Protein AF-A0A9Q4PVR9-F1 (afdb_monomer_lite)

Radius of gyration: 14.63 Å; chains: 1; bounding box: 35×24×40 Å

InterPro domains:
  IPR038071 UROD/MetE-like superfamily [G3DSA:3.20.20.210] (1-99)
  IPR038071 UROD/MetE-like superfamily [SSF51726] (26-85)

Secondary structure (DSSP, 8-state):
-EEE-HHHHHIIIIII-TT----GGGSSHHHHHHHHHHHHHHHHHHHHHTT----EEE--HHHHHH-HHHHHHHHHTT--HHHHHHHHHHHHHHTTS--

pLDDT: mean 92.24, std 9.14, range [42.84, 97.75]

Structure (mmCIF, N/CA/C/O backbone):
data_AF-A0A9Q4PVR9-F1
#
_entry.id   AF-A0A9Q4PVR9-F1
#
loop_
_atom_site.group_PDB
_atom_site.id
_atom_site.type_symbol
_atom_site.label_atom_id
_atom_site.label_alt_id
_atom_site.label_comp_id
_atom_site.label_asym_id
_atom_site.label_entity_id
_atom_site.label_seq_id
_atom_site.pdbx_PDB_ins_code
_atom_site.Cartn_x
_atom_site.Cartn_y
_atom_site.Cartn_z
_atom_site.occupancy
_atom_site.B_iso_or_equiv
_atom_site.auth_seq_id
_atom_site.auth_comp_id
_atom_site.auth_asym_id
_atom_site.auth_atom_id
_atom_site.pdbx_PDB_model_num
ATOM 1 N N . MET A 1 1 ? -11.635 11.861 9.341 1.00 93.69 1 MET A N 1
ATOM 2 C CA . MET A 1 1 ? -10.180 11.674 9.521 1.00 93.69 1 MET A CA 1
ATOM 3 C C . MET A 1 1 ? -9.587 11.289 8.181 1.00 93.69 1 MET A C 1
ATOM 5 O O . MET A 1 1 ? -10.248 10.549 7.464 1.00 93.69 1 MET A O 1
ATOM 9 N N . THR A 1 2 ? -8.389 11.771 7.854 1.00 96.31 2 THR A N 1
ATOM 10 C CA . THR A 1 2 ? -7.713 11.470 6.584 1.00 96.31 2 THR A CA 1
ATOM 11 C C . THR A 1 2 ? -6.311 10.956 6.865 1.00 96.31 2 THR A C 1
ATOM 13 O O . THR A 1 2 ? -5.594 11.560 7.661 1.00 96.31 2 THR A O 1
ATOM 16 N N . ILE A 1 3 ? -5.939 9.851 6.226 1.00 95.69 3 ILE A N 1
ATOM 17 C CA . ILE A 1 3 ? -4.603 9.251 6.296 1.00 95.69 3 ILE A CA 1
ATOM 18 C C . ILE A 1 3 ? -4.147 8.863 4.890 1.00 95.69 3 ILE A C 1
ATOM 20 O O . ILE A 1 3 ? -4.972 8.759 3.984 1.00 95.69 3 ILE A O 1
ATOM 24 N N . ALA A 1 4 ? -2.852 8.618 4.705 1.00 95.75 4 ALA A N 1
ATOM 25 C CA . ALA A 1 4 ? -2.363 8.027 3.465 1.00 95.75 4 ALA A CA 1
ATOM 26 C C . ALA A 1 4 ? -2.986 6.637 3.244 1.00 95.75 4 ALA A C 1
ATOM 28 O O . ALA A 1 4 ? -3.248 5.907 4.195 1.00 95.75 4 ALA A O 1
ATOM 29 N N . SER A 1 5 ? -3.221 6.271 1.988 1.00 95.62 5 SER A N 1
ATOM 30 C CA . SER A 1 5 ? -3.678 4.933 1.610 1.00 95.62 5 SER A CA 1
ATOM 31 C C . SER A 1 5 ? -2.589 3.873 1.825 1.00 95.62 5 SER A C 1
ATOM 33 O O . SER A 1 5 ? -1.392 4.152 1.720 1.00 95.62 5 SER A O 1
ATOM 35 N N . LEU A 1 6 ? -3.012 2.623 2.025 1.00 94.88 6 LEU A N 1
ATOM 36 C CA . LEU A 1 6 ? -2.163 1.426 2.076 1.00 94.88 6 LEU A CA 1
ATOM 37 C C . LEU A 1 6 ? -1.226 1.346 0.864 1.00 94.88 6 LEU A C 1
ATOM 39 O O . LEU A 1 6 ? -0.037 1.057 0.996 1.00 94.88 6 LEU A O 1
ATOM 43 N N . SER A 1 7 ? -1.756 1.678 -0.316 1.00 95.38 7 SER A N 1
ATOM 44 C CA . SER A 1 7 ? -1.011 1.746 -1.575 1.00 95.38 7 SER A CA 1
ATOM 45 C C . SER A 1 7 ? 0.174 2.699 -1.495 1.00 95.38 7 SER A C 1
ATOM 47 O O . SER A 1 7 ? 1.229 2.418 -2.055 1.00 95.38 7 SER A O 1
ATOM 49 N N . MET A 1 8 ? 0.027 3.825 -0.790 1.00 96.00 8 MET A N 1
ATOM 50 C CA . MET A 1 8 ? 1.088 4.823 -0.647 1.00 96.00 8 MET A CA 1
ATOM 51 C C . MET A 1 8 ? 2.210 4.323 0.260 1.00 96.00 8 MET A C 1
ATOM 53 O O . MET A 1 8 ? 3.380 4.589 -0.028 1.00 96.00 8 MET A O 1
ATOM 57 N N . LEU A 1 9 ? 1.863 3.559 1.303 1.00 94.31 9 LEU A N 1
ATOM 58 C CA . LEU A 1 9 ? 2.833 2.953 2.214 1.00 94.31 9 LEU A CA 1
ATOM 59 C C . LEU A 1 9 ? 3.716 1.915 1.511 1.00 94.31 9 LEU A C 1
ATOM 61 O O . LEU A 1 9 ? 4.875 1.775 1.878 1.00 94.31 9 LEU A O 1
ATOM 65 N N . HIS A 1 10 ? 3.213 1.242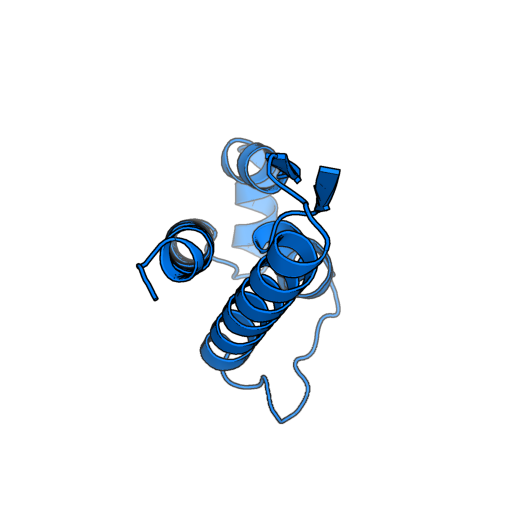 0.473 1.00 95.44 10 HIS A N 1
ATOM 66 C CA . HIS A 1 10 ? 4.024 0.364 -0.373 1.00 95.44 10 HIS A CA 1
ATOM 67 C C . HIS A 1 10 ? 4.704 1.119 -1.534 1.00 95.44 10 HIS A C 1
ATOM 69 O O . HIS A 1 10 ? 5.901 0.962 -1.774 1.00 95.44 10 HIS A O 1
ATOM 75 N N . LEU A 1 11 ? 3.974 1.979 -2.257 1.00 95.44 11 LEU A N 1
ATOM 76 C CA . LEU A 1 11 ? 4.466 2.654 -3.466 1.00 95.44 11 LEU A CA 1
ATOM 77 C C . LEU A 1 11 ? 5.730 3.464 -3.189 1.00 95.44 11 LEU A C 1
ATOM 79 O O . LEU A 1 11 ? 6.701 3.345 -3.932 1.00 95.44 11 LEU A O 1
ATOM 83 N N . ILE A 1 12 ? 5.722 4.302 -2.151 1.00 94.75 12 ILE A N 1
ATOM 84 C CA . ILE A 1 12 ? 6.832 5.224 -1.893 1.00 94.75 12 ILE A CA 1
ATOM 85 C C . ILE A 1 12 ? 8.130 4.458 -1.576 1.00 94.75 12 ILE A C 1
ATOM 87 O O . ILE A 1 12 ? 9.109 4.658 -2.304 1.00 94.75 12 ILE A O 1
ATOM 91 N N . PRO A 1 13 ? 8.178 3.590 -0.545 1.00 93.19 13 PRO A N 1
ATOM 92 C CA . PRO A 1 13 ? 9.426 2.955 -0.140 1.00 93.19 13 PRO A CA 1
ATOM 93 C C . PRO A 1 13 ? 9.812 1.736 -0.984 1.00 93.19 13 PRO A C 1
ATOM 95 O O . PRO A 1 13 ? 11.005 1.488 -1.104 1.00 93.19 13 PRO A O 1
ATOM 98 N N . CYS A 1 14 ? 8.865 0.992 -1.569 1.00 93.69 14 CYS A N 1
ATOM 99 C CA . CYS A 1 14 ? 9.164 -0.295 -2.219 1.00 93.69 14 CYS A CA 1
ATOM 100 C C . CYS A 1 14 ? 9.229 -0.207 -3.748 1.00 93.69 14 CYS A C 1
ATOM 102 O O . CYS A 1 14 ? 9.943 -0.976 -4.386 1.00 93.69 14 CYS A O 1
ATOM 104 N N . VAL A 1 15 ? 8.503 0.738 -4.356 1.00 93.88 15 VAL A N 1
ATOM 105 C CA . VAL A 1 15 ? 8.363 0.823 -5.821 1.00 93.88 15 VAL A CA 1
ATOM 106 C C . VAL A 1 15 ? 9.026 2.081 -6.376 1.00 93.88 15 VAL A C 1
ATOM 108 O O . VAL A 1 15 ? 9.790 2.024 -7.340 1.00 93.88 15 VAL A O 1
ATOM 111 N N . ARG A 1 16 ? 8.769 3.247 -5.782 1.00 94.00 16 ARG A N 1
ATOM 112 C CA . ARG A 1 16 ? 9.313 4.530 -6.241 1.00 94.00 16 ARG A CA 1
ATOM 113 C C . ARG A 1 16 ? 10.772 4.709 -5.831 1.00 94.00 16 ARG A C 1
ATOM 115 O O . ARG A 1 16 ? 11.547 5.259 -6.614 1.00 94.00 16 ARG A O 1
ATOM 122 N N . ALA A 1 17 ? 11.154 4.243 -4.643 1.00 93.94 17 ALA A N 1
ATOM 123 C CA . ALA A 1 17 ? 12.545 4.259 -4.212 1.00 93.94 17 ALA A CA 1
ATOM 124 C C . ALA A 1 17 ? 13.425 3.474 -5.198 1.00 93.94 17 ALA A C 1
ATOM 126 O O . ALA A 1 17 ? 13.098 2.358 -5.597 1.00 93.94 17 ALA A O 1
ATOM 127 N N . GLN A 1 18 ? 14.548 4.065 -5.606 1.00 90.75 18 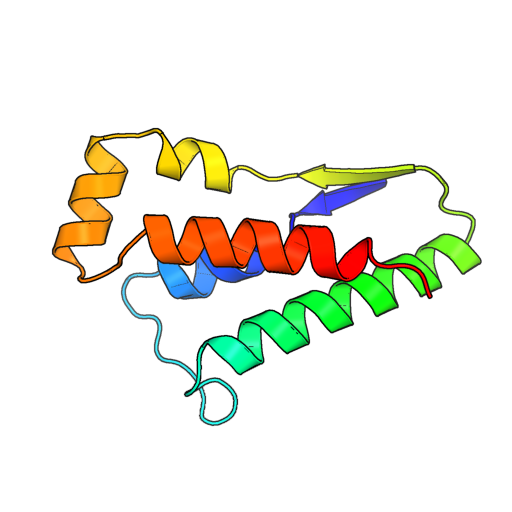GLN A N 1
ATOM 128 C CA . GLN A 1 18 ? 15.445 3.439 -6.585 1.00 90.75 18 GLN A CA 1
ATOM 129 C C . GLN A 1 18 ? 16.322 2.343 -5.971 1.00 90.75 18 GLN A C 1
ATOM 131 O O . GLN A 1 18 ? 16.704 1.419 -6.676 1.00 90.75 18 GLN A O 1
ATOM 136 N N . ASN A 1 19 ? 16.582 2.424 -4.662 1.00 90.81 19 ASN A 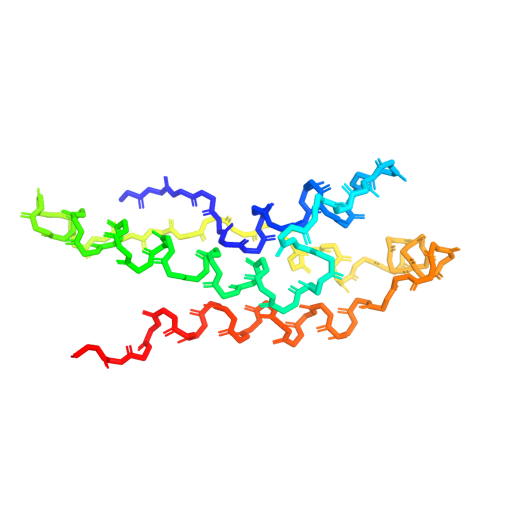N 1
ATOM 137 C CA . ASN A 1 19 ? 17.515 1.552 -3.944 1.00 90.81 19 ASN A CA 1
ATOM 138 C C . ASN A 1 19 ? 16.810 0.734 -2.850 1.00 90.81 19 ASN A C 1
ATOM 140 O O . ASN A 1 19 ? 17.389 0.472 -1.797 1.00 90.81 19 ASN A O 1
ATOM 144 N N . TYR A 1 20 ? 15.540 0.380 -3.059 1.00 89.75 20 TYR A N 1
ATOM 145 C CA . TYR A 1 20 ? 14.832 -0.489 -2.126 1.00 89.75 20 TYR A CA 1
ATOM 146 C C . TYR A 1 20 ? 15.441 -1.890 -2.147 1.00 89.75 20 TYR A C 1
ATOM 148 O O . TYR A 1 20 ? 15.589 -2.497 -3.205 1.00 89.75 20 TYR A O 1
ATOM 156 N N . THR A 1 21 ? 15.779 -2.399 -0.967 1.00 91.81 21 THR A N 1
ATOM 157 C CA . THR A 1 21 ? 16.137 -3.802 -0.762 1.00 91.81 21 THR A CA 1
ATOM 158 C C . THR A 1 21 ? 15.243 -4.333 0.353 1.00 91.81 21 THR A C 1
ATOM 160 O O . THR A 1 21 ? 15.253 -3.749 1.442 1.00 91.81 21 THR A O 1
ATOM 163 N N . PRO A 1 22 ? 14.446 -5.387 0.110 1.00 92.19 22 PRO A N 1
ATOM 164 C CA . PRO A 1 22 ? 13.611 -5.957 1.153 1.00 92.19 22 PRO A CA 1
ATOM 165 C C . PRO A 1 22 ? 14.477 -6.511 2.286 1.00 92.19 22 PRO A C 1
ATOM 167 O O . PRO A 1 22 ? 15.514 -7.137 2.058 1.00 92.19 22 PRO A O 1
ATOM 170 N N . ILE A 1 23 ? 14.032 -6.282 3.519 1.00 94.31 23 ILE A N 1
ATOM 171 C CA . ILE A 1 23 ? 14.568 -6.975 4.693 1.00 94.31 23 ILE A CA 1
ATOM 172 C C . ILE A 1 23 ? 14.103 -8.436 4.691 1.00 94.31 23 ILE A C 1
ATOM 174 O O . ILE A 1 23 ? 13.154 -8.784 3.993 1.00 94.31 23 ILE A O 1
ATOM 178 N N . GLU A 1 24 ? 14.745 -9.283 5.499 1.00 96.06 24 GLU A N 1
ATOM 179 C CA . GLU A 1 24 ? 14.544 -10.742 5.489 1.00 96.06 24 GLU A CA 1
ATOM 180 C C . GLU A 1 24 ? 13.067 -11.170 5.526 1.00 96.06 24 GLU A C 1
ATOM 182 O O . GLU A 1 24 ? 12.648 -11.995 4.720 1.00 96.06 24 GLU A O 1
ATOM 187 N N . ILE A 1 25 ? 12.268 -10.556 6.404 1.00 95.81 25 ILE A N 1
ATOM 188 C CA . ILE A 1 25 ? 10.845 -10.884 6.587 1.00 95.81 25 ILE A CA 1
ATOM 189 C C . ILE A 1 25 ? 9.954 -10.494 5.396 1.00 95.81 25 ILE A C 1
ATOM 191 O O . ILE A 1 25 ? 8.847 -11.001 5.277 1.00 95.81 25 ILE A O 1
ATOM 195 N N . TYR A 1 26 ? 10.437 -9.628 4.500 1.00 95.06 26 TYR A N 1
ATOM 196 C CA . TYR A 1 26 ? 9.715 -9.149 3.315 1.00 95.06 26 TYR A CA 1
ATOM 197 C C . TYR A 1 26 ? 10.408 -9.549 2.010 1.00 95.06 26 TYR A C 1
ATOM 199 O O . TYR A 1 26 ? 10.205 -8.914 0.976 1.00 95.06 26 TYR A O 1
ATOM 207 N N . LYS A 1 27 ? 11.249 -10.593 2.035 1.00 91.88 27 LYS A N 1
ATOM 208 C CA . LYS A 1 27 ? 11.817 -11.166 0.803 1.00 91.88 27 LYS A CA 1
ATOM 209 C C . LYS A 1 27 ? 10.729 -11.635 -0.158 1.00 91.88 27 LYS A C 1
ATOM 211 O O . LYS A 1 27 ? 10.891 -11.502 -1.369 1.00 91.88 27 LYS A O 1
ATOM 216 N N . ASP A 1 28 ? 9.639 -12.166 0.388 1.00 91.25 28 ASP A N 1
ATOM 217 C CA . ASP A 1 28 ? 8.395 -12.342 -0.344 1.00 91.25 28 ASP A CA 1
ATOM 218 C C . ASP A 1 28 ? 7.572 -11.049 -0.251 1.00 91.25 28 ASP A C 1
ATOM 220 O O . ASP A 1 28 ? 7.174 -10.619 0.835 1.00 91.25 28 ASP A O 1
ATOM 224 N N . ASN A 1 29 ? 7.308 -10.432 -1.405 1.00 81.50 29 ASN A N 1
ATOM 225 C CA . ASN A 1 29 ? 6.500 -9.216 -1.478 1.00 81.50 29 ASN A CA 1
ATOM 226 C C . ASN A 1 29 ? 5.056 -9.447 -1.000 1.00 81.50 29 ASN A C 1
ATOM 228 O O . ASN A 1 29 ? 4.391 -8.497 -0.594 1.00 81.50 29 ASN A O 1
ATOM 232 N N . ASP A 1 30 ? 4.550 -10.681 -1.007 1.00 90.38 30 ASP A N 1
ATOM 233 C CA . ASP A 1 30 ? 3.201 -10.953 -0.510 1.00 90.38 30 ASP A CA 1
ATOM 234 C C . ASP A 1 30 ? 3.078 -10.791 1.009 1.00 90.38 30 ASP A C 1
ATOM 236 O O . ASP A 1 30 ? 1.995 -10.446 1.489 1.00 90.38 30 ASP A O 1
ATOM 240 N N . GLU A 1 31 ? 4.167 -10.946 1.766 1.00 94.50 31 GLU A N 1
ATOM 241 C CA . GLU A 1 31 ? 4.159 -10.739 3.218 1.00 94.50 31 GLU A CA 1
ATOM 242 C C . GLU A 1 31 ? 3.997 -9.257 3.578 1.00 94.50 31 GLU A C 1
ATOM 244 O O . GLU A 1 31 ? 3.129 -8.914 4.381 1.00 94.50 31 GLU A O 1
ATOM 249 N N . ILE A 1 32 ? 4.708 -8.343 2.900 1.00 94.75 32 ILE A N 1
ATOM 250 C CA . ILE A 1 32 ? 4.551 -6.901 3.165 1.00 94.75 32 ILE A CA 1
ATOM 251 C C . ILE A 1 32 ? 3.133 -6.410 2.839 1.00 94.75 32 ILE A C 1
ATOM 253 O O . ILE A 1 32 ? 2.582 -5.583 3.566 1.00 94.75 32 ILE A O 1
ATOM 257 N N . TYR A 1 33 ? 2.488 -6.943 1.794 1.00 94.44 33 TYR A N 1
ATOM 258 C CA . TYR A 1 33 ? 1.091 -6.610 1.496 1.00 94.44 33 TYR A CA 1
ATOM 259 C C . TYR A 1 33 ? 0.128 -7.091 2.586 1.00 94.44 33 TYR A C 1
ATOM 261 O O . TYR A 1 33 ? -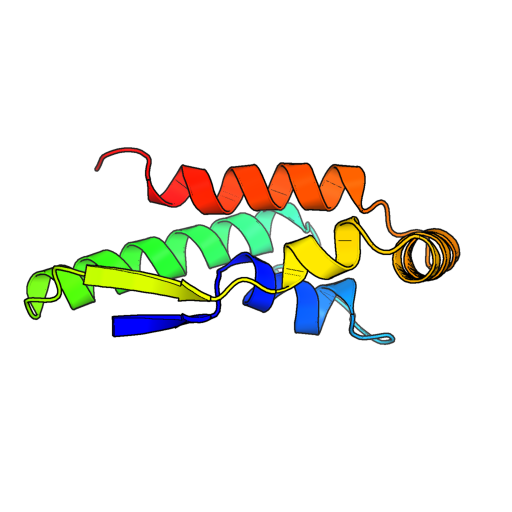0.821 -6.375 2.920 1.00 94.44 33 TYR A O 1
ATOM 269 N N . LYS A 1 34 ? 0.343 -8.295 3.133 1.00 93.69 34 LYS A N 1
ATOM 270 C CA . LYS A 1 34 ? -0.485 -8.842 4.218 1.00 93.69 34 LYS A CA 1
ATOM 271 C C . LYS A 1 34 ? -0.341 -8.012 5.489 1.00 93.69 34 LYS A C 1
ATOM 273 O O . LYS A 1 34 ? -1.369 -7.654 6.064 1.00 93.69 34 LYS A O 1
ATOM 278 N N . ASP A 1 35 ? 0.883 -7.660 5.864 1.00 95.25 35 ASP A N 1
ATOM 279 C CA . ASP A 1 35 ? 1.153 -6.895 7.082 1.00 95.25 35 ASP A CA 1
ATOM 280 C C . ASP A 1 35 ? 0.629 -5.461 6.985 1.00 95.25 35 ASP A C 1
ATOM 282 O O . ASP A 1 35 ? 0.002 -4.968 7.925 1.00 95.25 35 ASP A O 1
ATOM 286 N N . ILE A 1 36 ? 0.785 -4.803 5.828 1.00 95.25 36 ILE A N 1
ATOM 287 C CA . ILE A 1 36 ? 0.175 -3.487 5.585 1.00 95.25 36 ILE A CA 1
ATOM 288 C C . ILE A 1 36 ? -1.350 -3.571 5.724 1.00 95.25 36 ILE A C 1
ATOM 290 O O . ILE A 1 36 ? -1.949 -2.733 6.399 1.00 95.25 36 ILE A O 1
ATOM 294 N N . ALA A 1 37 ? -1.988 -4.581 5.123 1.00 94.62 37 ALA A N 1
ATOM 295 C CA . ALA A 1 37 ? -3.436 -4.750 5.220 1.00 94.62 37 ALA A CA 1
ATOM 296 C C . ALA A 1 37 ? -3.891 -4.969 6.673 1.00 94.62 37 ALA A C 1
ATOM 298 O O . ALA A 1 37 ? -4.821 -4.299 7.122 1.00 94.62 37 ALA A O 1
ATOM 299 N N . GLN A 1 38 ? -3.220 -5.852 7.420 1.00 95.12 38 GLN A N 1
ATOM 300 C CA . GLN A 1 38 ? -3.555 -6.114 8.822 1.00 95.12 38 GLN A CA 1
ATOM 301 C C . GLN A 1 38 ? -3.364 -4.869 9.696 1.00 95.12 38 GLN A C 1
ATOM 303 O O . GLN A 1 38 ? -4.256 -4.518 10.463 1.00 95.12 38 GLN A O 1
ATOM 308 N N . THR A 1 39 ? -2.264 -4.137 9.504 1.00 95.25 39 THR A N 1
ATOM 309 C CA . THR A 1 39 ? -1.981 -2.894 10.241 1.00 95.25 39 THR A CA 1
ATOM 310 C C . THR A 1 39 ? -3.102 -1.866 10.077 1.00 95.25 39 THR A C 1
ATOM 312 O O . THR A 1 39 ? -3.506 -1.219 11.043 1.00 95.25 39 THR A O 1
ATOM 315 N N . TYR A 1 40 ? -3.635 -1.711 8.860 1.00 95.50 40 TYR A N 1
ATOM 316 C CA . TYR A 1 40 ? -4.734 -0.776 8.608 1.00 95.50 40 TYR A CA 1
ATOM 317 C C . TYR A 1 40 ? -6.067 -1.267 9.181 1.00 95.50 40 TYR A C 1
ATOM 319 O O . TYR A 1 40 ? -6.836 -0.446 9.673 1.00 95.50 40 TYR A O 1
ATOM 327 N N . ILE A 1 41 ? -6.335 -2.576 9.179 1.00 94.50 41 ILE A N 1
ATOM 328 C CA . ILE A 1 41 ? -7.511 -3.151 9.854 1.00 94.50 41 ILE A CA 1
ATOM 329 C C . ILE A 1 41 ? -7.462 -2.847 11.355 1.00 94.50 41 ILE A C 1
ATOM 331 O O . ILE A 1 41 ? -8.435 -2.335 11.912 1.00 94.50 41 ILE A O 1
ATOM 335 N N . ASP A 1 42 ? -6.322 -3.098 11.998 1.00 95.62 42 ASP A N 1
ATOM 336 C CA . ASP A 1 42 ? -6.133 -2.850 13.430 1.00 95.62 42 ASP A CA 1
ATOM 337 C C . ASP A 1 42 ? -6.293 -1.360 13.751 1.00 95.62 42 ASP A C 1
ATOM 339 O O . ASP A 1 42 ? -7.053 -0.986 14.647 1.00 95.62 42 ASP A O 1
ATOM 343 N N . PHE A 1 43 ? -5.664 -0.495 12.949 1.00 94.62 43 PHE A N 1
ATOM 344 C CA . PHE A 1 43 ? -5.831 0.953 13.038 1.00 94.62 43 PHE A CA 1
ATOM 345 C C . PHE A 1 43 ? -7.305 1.366 12.932 1.00 94.62 43 PHE A C 1
ATOM 347 O O . PHE A 1 43 ? -7.804 2.107 13.779 1.00 94.62 43 PHE A O 1
ATOM 354 N N . MET A 1 44 ? -8.029 0.892 11.916 1.00 93.94 44 MET A N 1
ATOM 355 C CA . MET A 1 44 ? -9.431 1.257 11.713 1.00 93.94 44 MET A CA 1
ATOM 356 C C . MET A 1 44 ? -10.313 0.808 12.874 1.00 93.94 44 MET A C 1
ATOM 358 O O . MET A 1 44 ? -11.168 1.577 13.314 1.00 93.94 44 MET A O 1
ATOM 362 N N . ASN A 1 45 ? -10.084 -0.395 13.403 1.00 94.81 45 ASN A N 1
ATOM 363 C CA . ASN A 1 45 ? -10.807 -0.914 14.559 1.00 94.81 45 ASN A CA 1
ATOM 364 C C . ASN A 1 45 ? -10.589 -0.045 15.802 1.00 94.81 45 ASN A C 1
ATOM 366 O O . ASN A 1 45 ? -11.557 0.325 16.470 1.00 94.81 45 ASN A O 1
ATOM 370 N N . GLU A 1 46 ? -9.344 0.331 16.096 1.00 97.06 46 GLU A N 1
ATOM 371 C CA . GLU A 1 46 ? -9.038 1.195 17.239 1.00 97.06 46 GLU A CA 1
ATOM 372 C C . GLU A 1 46 ? -9.629 2.597 17.070 1.00 97.06 46 GLU A C 1
ATOM 374 O O . GLU A 1 46 ? -10.287 3.120 17.971 1.00 97.06 46 GLU A O 1
ATOM 379 N N . PHE A 1 47 ? -9.512 3.193 15.885 1.00 95.81 47 PHE A N 1
ATOM 380 C CA . PHE A 1 47 ? -10.093 4.512 15.643 1.00 95.81 47 PHE A CA 1
ATOM 381 C C . PHE A 1 47 ? -11.621 4.493 15.643 1.00 95.81 47 PHE A C 1
ATOM 383 O O . PHE A 1 47 ? -12.249 5.454 16.093 1.00 95.81 47 PHE A O 1
ATOM 390 N N . TYR A 1 48 ? -12.242 3.398 15.207 1.00 96.44 48 TYR A N 1
ATOM 391 C CA . TYR A 1 48 ? -13.681 3.216 15.336 1.00 96.44 48 TYR A CA 1
ATOM 392 C C . TYR A 1 48 ? -14.113 3.156 16.809 1.00 96.44 48 TYR A C 1
ATOM 394 O O . TYR A 1 48 ? -15.092 3.817 17.180 1.00 96.44 48 TYR A O 1
ATOM 402 N N . LYS A 1 49 ? -13.370 2.440 17.668 1.00 97.56 49 LYS A N 1
ATOM 403 C CA . LYS A 1 49 ? -13.604 2.415 19.127 1.00 97.56 49 LYS A CA 1
ATOM 404 C C . LYS A 1 49 ? -13.474 3.806 19.750 1.00 97.56 49 LYS A C 1
ATOM 406 O O . LYS A 1 49 ? -14.283 4.165 20.598 1.00 97.56 49 LYS A O 1
ATOM 411 N N . LEU A 1 50 ? -12.534 4.618 19.264 1.00 97.62 50 LEU A N 1
ATOM 412 C CA . LEU A 1 50 ? -12.352 6.020 19.665 1.00 97.62 50 LEU A CA 1
ATOM 413 C C . LEU A 1 50 ? -13.424 6.983 19.112 1.00 97.62 50 LEU A C 1
ATOM 415 O O . LEU A 1 50 ? -13.359 8.185 19.359 1.00 97.62 50 LEU A O 1
ATOM 419 N N . GLY A 1 51 ? -14.419 6.484 18.372 1.00 97.75 51 GLY A N 1
ATOM 420 C CA . GLY A 1 51 ? -15.543 7.281 17.870 1.00 97.75 51 GLY A CA 1
ATOM 421 C C . GLY A 1 51 ? -15.390 7.781 16.432 1.00 97.75 51 GLY A C 1
ATOM 422 O O . GLY A 1 51 ? -16.252 8.517 15.951 1.00 97.75 51 GLY A O 1
ATOM 423 N N . CYS A 1 52 ? -14.347 7.375 15.700 1.00 97.62 52 CYS A N 1
ATOM 424 C CA . CYS A 1 52 ? -14.234 7.699 14.281 1.00 97.62 52 CYS A CA 1
ATOM 425 C C . CYS A 1 52 ? -15.353 7.011 13.484 1.00 97.62 52 CYS A C 1
ATOM 427 O O . CYS A 1 52 ? -15.586 5.808 13.613 1.00 97.62 52 CYS A O 1
ATOM 429 N N . ARG A 1 53 ? -16.068 7.779 12.659 1.00 96.75 53 ARG A N 1
ATOM 430 C CA . ARG A 1 53 ? -17.136 7.276 11.771 1.00 96.75 53 ARG A CA 1
ATOM 431 C C . ARG A 1 53 ? -16.925 7.627 10.302 1.00 96.75 53 ARG A C 1
ATOM 433 O O . ARG A 1 53 ? -17.629 7.109 9.449 1.00 96.75 53 ARG A O 1
ATOM 440 N N . HIS A 1 54 ? -15.946 8.483 10.018 1.00 96.69 54 HIS A N 1
ATOM 441 C CA . HIS A 1 54 ? -15.593 8.905 8.668 1.00 96.69 54 HIS A CA 1
ATOM 442 C C . HIS A 1 54 ? -14.075 8.856 8.513 1.00 96.69 54 HIS A C 1
ATOM 444 O O . HIS A 1 54 ? -13.353 9.669 9.107 1.00 96.69 54 HIS A O 1
ATOM 450 N N . LEU A 1 55 ? -13.610 7.903 7.710 1.00 94.44 55 LEU A N 1
ATOM 451 C CA . LEU A 1 55 ? -12.212 7.718 7.346 1.00 94.44 55 LEU A CA 1
ATOM 452 C C . LEU A 1 55 ? -12.051 7.905 5.838 1.00 94.44 55 LEU A C 1
ATOM 454 O O . LEU A 1 55 ? -12.767 7.288 5.057 1.00 94.44 55 LEU A O 1
ATOM 458 N N . GLN A 1 56 ? -11.097 8.743 5.449 1.00 96.00 56 GLN A N 1
ATOM 459 C CA . GLN A 1 56 ? -10.668 8.928 4.072 1.00 96.00 56 GLN A CA 1
ATOM 460 C C . GLN A 1 56 ? -9.237 8.411 3.916 1.00 96.00 56 GLN A C 1
ATOM 462 O O . GLN A 1 56 ? -8.357 8.755 4.708 1.00 96.00 56 GLN A O 1
ATOM 467 N N . LEU A 1 57 ? -9.019 7.605 2.879 1.00 95.38 57 LEU A N 1
ATOM 468 C CA . LEU A 1 57 ? -7.700 7.146 2.457 1.00 95.38 57 LEU A CA 1
ATOM 469 C C . LEU A 1 57 ? -7.251 8.004 1.274 1.00 95.38 57 LEU A C 1
ATOM 471 O O . LEU A 1 57 ? -7.893 7.998 0.226 1.00 95.38 57 LEU A O 1
ATOM 475 N N . ASP A 1 58 ? -6.180 8.765 1.459 1.00 96.44 58 ASP A N 1
ATOM 476 C CA . ASP A 1 58 ? -5.591 9.602 0.419 1.00 96.44 58 ASP A CA 1
ATOM 477 C C . ASP A 1 58 ? -4.635 8.770 -0.445 1.00 96.44 58 ASP A C 1
ATOM 479 O O . ASP A 1 58 ? -3.608 8.273 0.031 1.00 96.44 58 ASP A O 1
ATOM 483 N N . ASP A 1 59 ? -5.000 8.564 -1.710 1.00 95.12 59 ASP A N 1
ATOM 484 C CA . ASP A 1 59 ? -4.296 7.673 -2.628 1.00 95.12 59 ASP A CA 1
ATOM 485 C C . ASP A 1 59 ? -3.937 8.390 -3.933 1.00 95.12 59 ASP A C 1
ATOM 487 O O . ASP A 1 59 ? -4.777 8.614 -4.804 1.00 95.12 59 ASP A O 1
ATOM 491 N N . THR A 1 60 ? -2.654 8.715 -4.089 1.00 94.00 60 THR A N 1
ATOM 492 C CA . THR A 1 60 ? -2.119 9.324 -5.316 1.00 94.00 60 THR A CA 1
ATOM 493 C C . THR A 1 60 ? -1.420 8.310 -6.223 1.00 94.00 60 THR A C 1
ATOM 495 O O . THR A 1 60 ? -0.946 8.677 -7.301 1.00 94.00 60 THR A O 1
ATOM 498 N N . SER A 1 61 ? -1.389 7.025 -5.839 1.00 93.94 61 SER A N 1
ATOM 499 C CA . SER A 1 61 ? -0.700 5.974 -6.599 1.00 93.94 61 SER A CA 1
ATOM 500 C C . SER A 1 61 ? -1.322 5.755 -7.977 1.00 93.94 61 SER A C 1
ATOM 502 O O . SER A 1 61 ? -0.609 5.622 -8.972 1.00 93.94 61 SER A O 1
ATOM 504 N N . TRP A 1 62 ? -2.651 5.831 -8.058 1.00 93.81 62 TRP A N 1
ATOM 505 C CA . TRP A 1 62 ? -3.419 5.619 -9.284 1.00 93.81 62 TRP A CA 1
ATOM 506 C C . TRP A 1 62 ? -3.079 6.612 -10.395 1.00 93.81 62 TRP A C 1
ATOM 508 O O . TRP A 1 62 ? -3.083 6.246 -11.569 1.00 93.81 62 TRP A O 1
ATOM 518 N N . GLY A 1 63 ? -2.707 7.845 -10.038 1.00 92.38 63 GLY A N 1
ATOM 519 C CA . GLY A 1 63 ? -2.243 8.834 -11.009 1.00 92.38 63 GLY A CA 1
ATOM 520 C C . GLY A 1 63 ? -0.968 8.385 -11.728 1.00 92.38 63 GLY A C 1
ATOM 521 O O . GLY A 1 63 ? -0.830 8.607 -12.930 1.00 92.38 63 GLY A O 1
ATOM 522 N N . GLU A 1 64 ? -0.060 7.690 -11.032 1.00 89.81 64 GLU A N 1
ATOM 523 C CA . GLU A 1 64 ? 1.167 7.172 -11.646 1.00 89.81 64 GLU A CA 1
ATOM 524 C C . GLU A 1 64 ? 0.896 6.035 -12.627 1.00 89.81 64 GLU A C 1
ATOM 526 O O . GLU A 1 64 ? 1.606 5.892 -13.622 1.00 89.81 64 GLU A O 1
ATOM 531 N N . PHE A 1 65 ? -0.144 5.244 -12.373 1.00 90.44 65 PHE A N 1
ATOM 532 C CA . PHE A 1 65 ? -0.512 4.127 -13.235 1.00 90.44 65 PHE A CA 1
ATOM 533 C C . PHE A 1 65 ? -1.127 4.572 -14.560 1.00 90.44 65 PHE A C 1
ATOM 535 O O . PHE A 1 65 ? -1.061 3.822 -15.534 1.00 90.44 65 PHE A O 1
ATOM 542 N N . CYS A 1 66 ? -1.681 5.784 -14.603 1.00 92.06 66 CYS A N 1
ATOM 543 C CA . CYS A 1 66 ? -2.247 6.403 -15.800 1.00 92.06 66 CYS A CA 1
ATOM 544 C C . CYS A 1 66 ? -1.215 7.210 -16.612 1.00 92.06 66 CYS A C 1
ATOM 546 O O . CYS A 1 66 ? -1.479 7.567 -17.761 1.00 92.06 66 CYS A O 1
ATOM 548 N N . ASP A 1 67 ? -0.034 7.489 -16.052 1.00 94.75 67 ASP A N 1
ATOM 549 C CA . ASP A 1 67 ? 1.023 8.256 -16.715 1.00 94.75 67 ASP A CA 1
ATOM 550 C C . ASP A 1 67 ? 1.916 7.344 -17.573 1.00 94.75 67 ASP A C 1
ATOM 552 O O . ASP A 1 67 ? 2.675 6.510 -17.074 1.00 94.75 67 ASP A O 1
ATOM 556 N N . LYS A 1 68 ? 1.859 7.528 -18.897 1.00 95.06 68 LYS A N 1
ATOM 557 C CA . LYS A 1 68 ? 2.614 6.721 -19.869 1.00 95.06 68 LYS A CA 1
ATOM 558 C C . LYS A 1 68 ? 4.128 6.778 -19.655 1.00 95.06 68 LYS A C 1
ATOM 560 O O . LYS A 1 68 ? 4.797 5.761 -19.843 1.00 95.06 68 LYS A O 1
ATOM 565 N N . GLU A 1 69 ? 4.677 7.931 -19.289 1.00 95.19 69 GLU A N 1
ATOM 566 C CA . GLU A 1 69 ? 6.120 8.085 -19.096 1.00 95.19 69 GLU A CA 1
ATOM 567 C C . GLU A 1 69 ? 6.566 7.448 -17.782 1.00 95.19 69 GLU A C 1
ATOM 569 O O . GLU A 1 69 ? 7.584 6.746 -17.755 1.00 95.19 69 GLU A O 1
ATOM 574 N N . LYS A 1 70 ? 5.761 7.563 -16.719 1.00 92.62 70 LYS A N 1
ATOM 575 C CA . LYS A 1 70 ? 6.009 6.800 -15.487 1.00 92.62 70 LYS A CA 1
ATOM 576 C C . LYS A 1 70 ? 5.940 5.300 -15.735 1.00 92.62 70 LYS A C 1
ATOM 578 O O . LYS A 1 70 ? 6.880 4.601 -15.358 1.00 92.62 70 LYS A O 1
ATOM 583 N N . ARG A 1 71 ? 4.914 4.796 -16.432 1.00 94.56 71 ARG A N 1
ATOM 584 C CA . ARG A 1 71 ? 4.816 3.364 -16.773 1.00 94.56 71 ARG A CA 1
ATOM 585 C C . ARG A 1 71 ? 6.059 2.862 -17.511 1.00 94.56 71 ARG A C 1
ATOM 587 O O . ARG A 1 71 ? 6.609 1.828 -17.140 1.00 94.56 71 ARG A O 1
ATOM 594 N N . LYS A 1 72 ? 6.555 3.616 -18.502 1.00 96.19 72 LYS A N 1
ATOM 595 C CA . LYS A 1 72 ? 7.813 3.294 -19.202 1.00 96.19 72 LYS A CA 1
ATOM 596 C C . LYS A 1 72 ? 9.016 3.287 -18.255 1.00 96.19 72 LYS A C 1
ATOM 598 O O . LYS A 1 72 ? 9.860 2.401 -18.360 1.00 96.19 72 LYS A O 1
ATOM 603 N N . SER A 1 73 ? 9.114 4.262 -17.3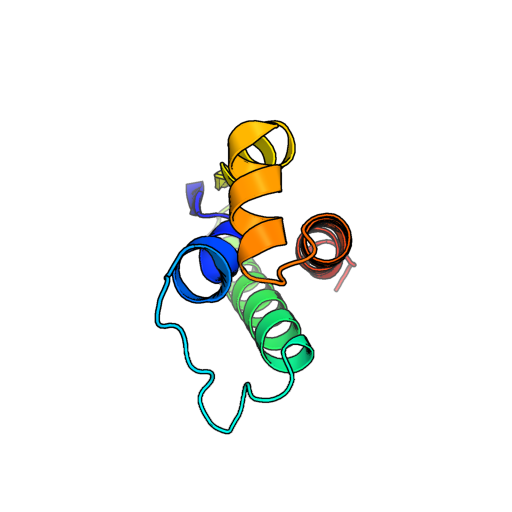51 1.00 94.75 73 SER A N 1
ATOM 604 C CA . SER A 1 73 ? 10.200 4.350 -16.366 1.00 94.75 73 SER A CA 1
ATOM 605 C C . SER A 1 73 ? 10.222 3.143 -15.421 1.00 94.75 73 SER A C 1
ATOM 607 O O . SER A 1 73 ? 11.274 2.539 -15.213 1.00 94.75 73 SER A O 1
ATOM 609 N N . TYR A 1 74 ? 9.061 2.726 -14.910 1.00 95.06 74 TYR A N 1
ATOM 610 C CA . TYR A 1 74 ? 8.941 1.533 -14.069 1.00 95.06 74 TYR A CA 1
ATOM 611 C C . TYR A 1 74 ? 9.233 0.240 -14.841 1.00 95.06 74 TYR A C 1
ATOM 613 O O . TYR A 1 74 ? 9.999 -0.592 -14.357 1.00 95.06 74 TYR A O 1
ATOM 621 N N . ALA A 1 75 ? 8.743 0.107 -16.077 1.00 95.69 75 ALA A N 1
ATOM 622 C CA . ALA A 1 75 ? 9.039 -1.053 -16.920 1.00 95.69 75 ALA A CA 1
ATOM 623 C C . ALA A 1 75 ? 10.545 -1.204 -17.207 1.00 95.69 75 ALA A C 1
ATOM 625 O O . ALA A 1 75 ? 11.077 -2.309 -17.141 1.00 95.69 75 ALA A O 1
ATOM 626 N N . LYS A 1 76 ? 11.270 -0.096 -17.439 1.00 96.44 76 LYS A N 1
ATOM 627 C CA . LYS A 1 76 ? 12.742 -0.101 -17.584 1.00 96.44 76 LYS A CA 1
ATOM 628 C C . LYS A 1 76 ? 13.470 -0.603 -16.334 1.00 96.44 76 LYS A C 1
ATOM 630 O O . LYS A 1 76 ? 14.592 -1.082 -16.440 1.00 96.44 76 LYS A O 1
ATOM 635 N N . ARG A 1 77 ? 12.838 -0.495 -15.165 1.00 94.69 77 ARG A N 1
ATOM 636 C CA . ARG A 1 77 ? 13.339 -1.011 -13.883 1.00 94.69 77 ARG A CA 1
ATOM 637 C C . ARG A 1 77 ? 12.898 -2.457 -13.617 1.00 94.69 77 ARG A C 1
ATOM 639 O O . ARG A 1 77 ? 13.127 -2.954 -12.522 1.00 94.69 77 ARG A O 1
ATOM 646 N N . GLY A 1 78 ? 12.251 -3.120 -14.581 1.00 94.31 78 GLY A N 1
ATOM 647 C CA . GLY A 1 78 ? 11.723 -4.479 -14.430 1.00 94.31 78 GLY A CA 1
ATOM 648 C C . GLY A 1 78 ? 10.448 -4.566 -13.587 1.00 94.31 78 GLY A C 1
ATOM 649 O O . GLY A 1 78 ? 10.053 -5.656 -13.190 1.00 94.31 78 GLY A O 1
ATOM 650 N N . ILE A 1 79 ? 9.801 -3.434 -13.301 1.00 94.06 79 ILE A N 1
ATOM 651 C CA . ILE A 1 79 ? 8.608 -3.375 -12.455 1.00 94.06 79 ILE A CA 1
ATOM 652 C C . ILE A 1 79 ? 7.358 -3.441 -13.335 1.00 94.06 79 ILE A C 1
ATOM 654 O O . ILE A 1 79 ? 7.151 -2.582 -14.196 1.00 94.06 79 ILE A O 1
ATOM 658 N N . ASN A 1 80 ? 6.496 -4.429 -13.078 1.00 94.12 80 ASN A N 1
ATOM 659 C CA . ASN A 1 80 ? 5.188 -4.537 -13.717 1.00 94.12 80 ASN A CA 1
ATOM 660 C C . ASN A 1 80 ? 4.114 -3.825 -12.880 1.00 94.12 80 ASN A C 1
ATOM 662 O O . ASN A 1 80 ? 3.712 -4.307 -11.820 1.00 94.12 80 ASN A O 1
ATOM 666 N N . LEU A 1 81 ? 3.635 -2.683 -13.373 1.00 94.44 81 LEU A N 1
ATOM 667 C CA . LEU A 1 81 ? 2.597 -1.920 -12.686 1.00 94.44 81 LEU A CA 1
ATOM 668 C C . LEU A 1 81 ? 1.220 -2.580 -12.735 1.00 94.44 81 LEU A C 1
ATOM 670 O O . LEU A 1 81 ? 0.462 -2.364 -11.800 1.00 94.44 81 LEU A O 1
ATOM 674 N N . ASP A 1 82 ? 0.907 -3.400 -13.740 1.00 94.62 82 ASP A N 1
ATOM 675 C CA . ASP A 1 82 ? -0.400 -4.070 -13.807 1.00 94.62 82 ASP A CA 1
ATOM 676 C C . ASP A 1 82 ? -0.557 -5.051 -12.635 1.00 94.62 82 ASP A C 1
ATOM 678 O O . ASP A 1 82 ? -1.561 -5.037 -11.927 1.00 94.62 82 ASP A O 1
ATOM 682 N N . THR A 1 83 ? 0.501 -5.807 -12.329 1.00 93.94 83 THR A N 1
ATOM 683 C CA . THR A 1 83 ? 0.536 -6.687 -11.152 1.00 93.94 83 THR A CA 1
ATOM 684 C C . THR A 1 83 ? 0.431 -5.900 -9.842 1.00 93.94 83 THR A C 1
ATOM 686 O O . THR A 1 83 ? -0.265 -6.315 -8.918 1.00 93.94 83 THR A O 1
ATOM 689 N N . ILE A 1 84 ? 1.092 -4.742 -9.745 1.00 95.00 84 ILE A N 1
ATOM 690 C CA . ILE A 1 84 ? 1.009 -3.889 -8.547 1.00 95.00 84 ILE A CA 1
ATOM 691 C C . ILE A 1 84 ? -0.401 -3.310 -8.386 1.00 95.00 84 ILE A C 1
ATOM 693 O O . ILE A 1 84 ? -0.920 -3.278 -7.273 1.00 95.00 84 ILE A O 1
ATOM 697 N N . GLN A 1 85 ? -1.041 -2.895 -9.482 1.00 95.12 85 GLN A N 1
ATOM 698 C CA . GLN A 1 85 ? -2.419 -2.407 -9.486 1.00 95.12 85 GLN A CA 1
ATOM 699 C C . GLN A 1 85 ? -3.375 -3.460 -8.921 1.00 95.12 85 GLN A C 1
ATOM 701 O O . GLN A 1 85 ? -4.166 -3.148 -8.032 1.00 95.12 85 GLN A O 1
ATOM 706 N N . GLU A 1 86 ? -3.263 -4.713 -9.367 1.00 94.88 86 GLU A N 1
ATOM 707 C CA . GLU A 1 86 ? -4.066 -5.829 -8.851 1.00 94.88 86 GLU A CA 1
ATOM 708 C C . GLU A 1 86 ? -3.856 -6.044 -7.345 1.00 94.88 86 GLU A C 1
ATOM 710 O O . GLU A 1 86 ? -4.825 -6.183 -6.592 1.00 94.88 86 GLU A O 1
ATOM 715 N N . LYS A 1 87 ? -2.603 -6.000 -6.876 1.00 94.44 87 LYS A N 1
ATOM 716 C CA . LYS A 1 87 ? -2.285 -6.108 -5.443 1.00 94.44 87 LYS A CA 1
ATOM 717 C C . LYS A 1 87 ? -2.841 -4.927 -4.644 1.00 94.44 87 LYS A C 1
ATOM 719 O O . LYS A 1 87 ? -3.329 -5.133 -3.536 1.00 94.44 87 LYS A O 1
ATOM 724 N N . TYR A 1 88 ? -2.838 -3.713 -5.197 1.00 95.50 88 TYR A N 1
ATOM 725 C CA . TYR A 1 88 ? -3.402 -2.530 -4.537 1.00 95.50 88 TYR A CA 1
ATOM 726 C C . TYR A 1 88 ? -4.926 -2.610 -4.420 1.00 95.50 88 TYR A C 1
ATOM 728 O O . TYR A 1 88 ? -5.469 -2.342 -3.349 1.00 95.50 88 TYR A O 1
ATOM 736 N N . VAL A 1 89 ? -5.621 -3.076 -5.465 1.00 94.88 89 VAL A N 1
ATOM 737 C CA . VAL A 1 89 ? -7.054 -3.403 -5.359 1.00 94.88 89 VAL A CA 1
ATOM 738 C C . VAL A 1 89 ? -7.280 -4.438 -4.257 1.00 94.88 89 VAL A C 1
ATOM 740 O O . VAL A 1 89 ? -8.187 -4.284 -3.437 1.00 94.88 89 VAL A O 1
ATOM 743 N N . TRP A 1 90 ? -6.451 -5.483 -4.211 1.00 93.56 90 TRP A N 1
ATOM 744 C CA . TRP A 1 90 ? -6.584 -6.543 -3.219 1.00 93.56 90 TRP A CA 1
ATOM 745 C C . TRP A 1 90 ? -6.404 -6.036 -1.782 1.00 93.56 90 TRP A C 1
ATOM 747 O O . TRP A 1 90 ? -7.287 -6.285 -0.964 1.00 93.56 90 TRP A O 1
ATOM 757 N N . ILE A 1 91 ? -5.336 -5.292 -1.458 1.00 92.88 91 ILE A N 1
ATOM 758 C CA . ILE A 1 91 ? -5.109 -4.799 -0.082 1.00 92.88 91 ILE A CA 1
ATOM 759 C C . ILE A 1 91 ? -6.209 -3.825 0.363 1.00 92.88 91 ILE A C 1
ATOM 761 O O . ILE A 1 91 ? -6.691 -3.931 1.491 1.00 92.88 91 ILE A O 1
ATOM 765 N N . ILE A 1 92 ? -6.658 -2.924 -0.525 1.00 91.75 92 ILE A N 1
ATOM 766 C CA . ILE A 1 92 ? -7.711 -1.941 -0.224 1.00 91.75 92 ILE A CA 1
ATOM 767 C C . ILE A 1 92 ? -9.049 -2.638 0.032 1.00 91.75 92 ILE A C 1
ATOM 769 O O . ILE A 1 92 ? -9.825 -2.188 0.873 1.00 91.75 92 ILE A O 1
ATOM 773 N N . ASN A 1 93 ? -9.337 -3.730 -0.677 1.00 90.62 93 A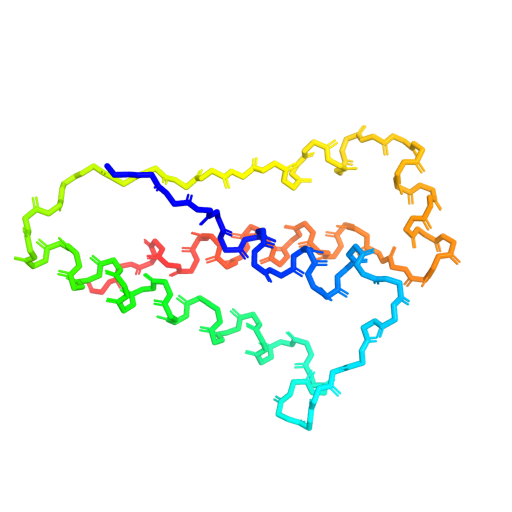SN A N 1
ATOM 774 C CA . ASN A 1 93 ? -10.577 -4.477 -0.491 1.00 90.62 93 ASN A CA 1
ATOM 775 C C . ASN A 1 93 ? -10.503 -5.478 0.659 1.00 90.62 93 ASN A C 1
ATOM 777 O O . ASN A 1 93 ? -11.523 -5.729 1.295 1.00 90.62 93 ASN A O 1
ATOM 781 N N . LYS A 1 94 ? -9.326 -6.036 0.961 1.00 83.94 94 LYS A N 1
ATOM 782 C CA . LYS A 1 94 ? -9.144 -6.990 2.061 1.00 83.94 94 LYS A CA 1
ATOM 783 C C . LYS A 1 94 ? -9.558 -6.390 3.401 1.00 83.94 94 LYS A C 1
ATOM 785 O O . LYS A 1 94 ? -10.256 -7.043 4.162 1.00 83.94 94 LYS A O 1
ATOM 790 N N . GLN A 1 95 ? -9.211 -5.130 3.644 1.00 67.88 95 GLN A N 1
ATOM 791 C CA . GLN A 1 95 ? -9.633 -4.406 4.846 1.00 67.88 95 GLN A CA 1
ATOM 792 C C . GLN A 1 95 ? -11.152 -4.132 4.918 1.00 67.88 95 GLN A C 1
ATOM 794 O O . GLN A 1 95 ? -11.669 -3.847 5.992 1.00 67.88 95 GLN A O 1
ATOM 799 N N . ASN A 1 96 ? -11.867 -4.218 3.788 1.00 61.19 96 ASN A N 1
ATOM 800 C CA . ASN A 1 96 ? -13.320 -4.033 3.703 1.00 61.19 96 ASN A CA 1
ATOM 801 C C . ASN A 1 96 ? -14.090 -5.361 3.814 1.00 61.19 96 ASN A C 1
ATOM 803 O O . ASN A 1 96 ? -15.324 -5.359 3.807 1.00 61.19 96 ASN A O 1
ATOM 807 N N . GLN A 1 97 ? -13.396 -6.503 3.871 1.00 59.56 97 GLN A N 1
ATOM 808 C CA . GLN A 1 97 ? -14.045 -7.787 4.111 1.00 59.56 97 GLN A CA 1
ATOM 809 C C . GLN A 1 97 ? -14.447 -7.860 5.586 1.00 59.56 97 GLN A C 1
ATOM 811 O O . GLN A 1 97 ? -13.623 -7.657 6.472 1.00 59.56 97 GLN A O 1
ATOM 816 N N . LYS A 1 98 ? -15.748 -8.073 5.819 1.00 44.38 98 LYS A N 1
ATOM 817 C CA . LYS A 1 98 ? -16.390 -8.038 7.138 1.00 44.38 98 LYS A CA 1
ATOM 818 C C . LYS A 1 98 ? -15.631 -8.882 8.170 1.00 44.38 98 LYS A C 1
ATOM 820 O O . LYS A 1 98 ? -15.390 -10.064 7.926 1.00 44.38 98 LYS A O 1
ATOM 825 N N . ILE A 1 99 ? -15.340 -8.253 9.309 1.00 42.84 99 ILE A N 1
ATOM 826 C CA . ILE A 1 99 ? -15.170 -8.904 10.617 1.00 42.84 99 ILE A CA 1
ATOM 827 C C . ILE A 1 99 ? -16.550 -9.363 11.095 1.00 42.84 99 ILE A C 1
ATOM 829 O O . ILE A 1 99 ? -17.520 -8.594 10.875 1.00 42.84 99 ILE A O 1
#

Sequence (99 aa):
MTIASLSMLHLIPCVRAQNYTPIEIYKDNDEIYKDIAQTYIDFMNEFYKLGCRHLQLDDTSWGEFCDKEKRKSYAKRGINLDTIQEKYVWIINKQNQKI

Organism: NCBI:txid827

Foldseek 3Di:
DEDAALLCVCCVQPQVDPDHDDDPQCPPVVRSLVVSLVVVLVVVVVVVVVVDDDYHHDYPPVVLVPDPVSCVVSVVVVHDVVVSVVSSVVSVVVSVPDD